Protein AF-A0A7C4AA23-F1 (afdb_monomer_lite)

Sequence (77 aa):
MVSNLKLTGIIWDKKEYVALVEAPDGLGYVLKVNDRIGTSSRVARISSDSVVFEVKEKPYLPDSRIREVVLKLKKEE

Structure (mmCIF, N/CA/C/O backbone):
data_AF-A0A7C4AA23-F1
#
_entry.id   AF-A0A7C4AA23-F1
#
loop_
_atom_site.group_PDB
_atom_site.id
_atom_site.type_symbol
_atom_site.label_atom_id
_atom_site.label_alt_id
_atom_site.label_comp_id
_atom_site.label_asym_id
_atom_site.label_entity_id
_atom_site.label_seq_id
_atom_site.pdbx_PDB_ins_code
_atom_site.Cartn_x
_atom_site.Cartn_y
_atom_site.Cartn_z
_atom_site.occupancy
_atom_site.B_iso_or_equiv
_atom_site.auth_seq_id
_atom_site.auth_comp_id
_atom_site.auth_asym_id
_atom_site.auth_atom_id
_atom_site.pdbx_PDB_model_num
ATOM 1 N N . MET A 1 1 ? 9.129 -7.332 -9.572 1.00 48.47 1 MET A N 1
ATOM 2 C CA . MET A 1 1 ? 7.924 -6.818 -10.266 1.00 48.47 1 MET A CA 1
ATOM 3 C C . MET A 1 1 ? 6.842 -6.634 -9.213 1.00 48.47 1 MET A C 1
ATOM 5 O O . MET A 1 1 ? 6.589 -7.586 -8.489 1.00 48.47 1 MET A O 1
ATOM 9 N N . VAL A 1 2 ? 6.239 -5.446 -9.084 1.00 56.03 2 VAL A N 1
ATOM 10 C CA . VAL A 1 2 ? 5.176 -5.171 -8.084 1.00 56.03 2 VAL A CA 1
ATOM 11 C C . VAL A 1 2 ? 3.908 -6.019 -8.278 1.00 56.03 2 VAL A C 1
ATOM 13 O O . VAL A 1 2 ? 3.050 -6.055 -7.409 1.00 56.03 2 VAL A O 1
ATOM 16 N N . SER A 1 3 ? 3.818 -6.743 -9.395 1.00 57.97 3 SER A N 1
ATOM 17 C CA . SER A 1 3 ? 2.724 -7.643 -9.771 1.00 57.97 3 SER A CA 1
ATOM 18 C C . SER A 1 3 ? 2.495 -8.817 -8.811 1.00 57.97 3 SER A C 1
ATOM 20 O O . SER A 1 3 ? 1.396 -9.354 -8.795 1.00 57.97 3 SER A O 1
ATOM 22 N N . ASN A 1 4 ? 3.504 -9.205 -8.021 1.00 65.88 4 ASN A N 1
ATOM 23 C CA . ASN A 1 4 ? 3.398 -10.315 -7.064 1.00 65.88 4 ASN A CA 1
ATOM 24 C C . ASN A 1 4 ? 3.077 -9.864 -5.631 1.00 65.88 4 ASN A C 1
ATOM 26 O O . ASN A 1 4 ? 3.031 -10.701 -4.737 1.00 65.88 4 ASN A O 1
ATOM 30 N N . LEU A 1 5 ? 2.888 -8.562 -5.393 1.00 73.88 5 LEU A N 1
ATOM 31 C CA . LEU A 1 5 ? 2.470 -8.065 -4.084 1.00 73.88 5 LEU A CA 1
ATOM 32 C C . LEU A 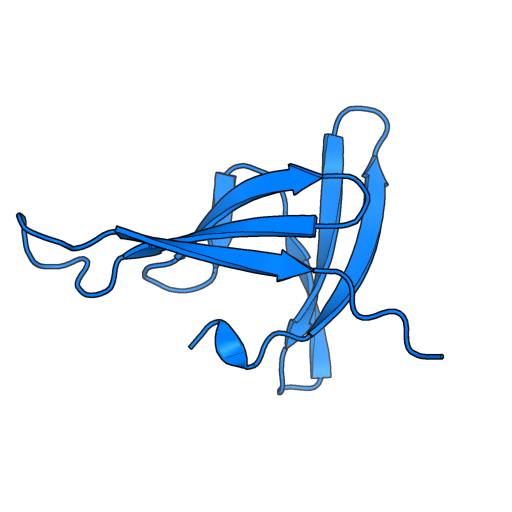1 5 ? 0.959 -8.244 -3.943 1.00 73.88 5 LEU A C 1
ATOM 34 O O . LEU A 1 5 ? 0.189 -7.713 -4.747 1.00 73.88 5 LEU A O 1
ATOM 38 N N . LYS A 1 6 ? 0.528 -8.975 -2.914 1.00 79.00 6 LYS A N 1
ATOM 39 C CA . LYS A 1 6 ? -0.892 -9.129 -2.589 1.00 79.00 6 LYS A CA 1
ATOM 40 C C . LYS A 1 6 ? -1.270 -8.035 -1.598 1.00 79.00 6 LYS A C 1
ATOM 42 O O . LYS A 1 6 ? -0.745 -7.997 -0.492 1.00 79.00 6 LYS A O 1
ATOM 47 N N . LEU A 1 7 ? -2.158 -7.119 -1.975 1.00 81.44 7 LEU A N 1
ATOM 48 C CA . LEU A 1 7 ? -2.719 -6.169 -1.012 1.00 81.44 7 LEU A CA 1
ATOM 49 C C . LEU A 1 7 ? -3.630 -6.946 -0.062 1.00 81.44 7 LEU A C 1
ATOM 51 O O . LEU A 1 7 ? -4.653 -7.470 -0.493 1.00 81.44 7 LEU A O 1
ATOM 55 N N . THR A 1 8 ? -3.208 -7.058 1.196 1.00 83.19 8 THR A N 1
ATOM 56 C CA . THR A 1 8 ? -3.891 -7.839 2.235 1.00 83.19 8 THR A CA 1
ATOM 57 C C . THR A 1 8 ? -4.821 -6.967 3.076 1.00 83.19 8 THR A C 1
ATOM 59 O O . THR A 1 8 ? -5.843 -7.428 3.575 1.00 83.19 8 THR A O 1
ATOM 62 N N . GLY A 1 9 ? -4.531 -5.668 3.183 1.00 83.69 9 GLY A N 1
ATOM 63 C CA . GLY A 1 9 ? -5.386 -4.750 3.922 1.00 83.69 9 GLY A CA 1
ATOM 64 C C . GLY A 1 9 ? -5.071 -3.290 3.657 1.00 83.69 9 GLY A C 1
ATOM 65 O O . GLY A 1 9 ? -4.027 -2.946 3.109 1.00 83.69 9 GLY A O 1
ATOM 66 N N . ILE A 1 10 ? -5.984 -2.421 4.075 1.00 86.75 10 ILE A N 1
ATOM 67 C CA . ILE A 1 10 ? -5.756 -0.981 4.148 1.00 86.75 10 ILE A CA 1
ATOM 68 C C . ILE A 1 10 ? -6.174 -0.537 5.543 1.00 86.75 10 ILE A C 1
ATOM 70 O O . ILE A 1 10 ? -7.285 -0.803 5.995 1.00 86.75 10 ILE A O 1
ATOM 74 N N . ILE A 1 11 ? -5.251 0.107 6.236 1.00 86.38 11 ILE A N 1
ATOM 75 C CA . ILE A 1 11 ? -5.420 0.630 7.580 1.00 86.38 11 ILE A CA 1
ATOM 76 C C . ILE A 1 11 ? -5.631 2.138 7.459 1.00 86.38 11 ILE A C 1
ATOM 78 O O . ILE A 1 11 ? -4.982 2.812 6.662 1.00 86.38 11 ILE A O 1
ATOM 82 N N . TRP A 1 12 ? -6.543 2.682 8.252 1.00 83.50 12 TRP A N 1
ATOM 83 C CA . TRP A 1 12 ? -6.642 4.122 8.449 1.00 83.50 12 TRP A CA 1
ATOM 84 C C . TRP A 1 12 ? -5.848 4.483 9.699 1.00 83.50 12 TRP A C 1
ATOM 86 O O . TRP A 1 12 ? -6.295 4.235 10.820 1.00 83.50 12 TRP A O 1
ATOM 96 N N . ASP A 1 13 ? -4.644 5.018 9.507 1.00 79.12 13 ASP A N 1
ATOM 97 C CA . ASP A 1 13 ? -3.928 5.683 10.587 1.00 79.12 13 ASP A CA 1
ATOM 98 C C . ASP A 1 13 ? -4.535 7.079 10.768 1.00 79.12 13 ASP A C 1
ATOM 100 O O . ASP A 1 13 ? -5.004 7.683 9.805 1.00 79.12 13 ASP A O 1
ATOM 104 N N . LYS A 1 14 ? -4.549 7.618 11.993 1.00 75.62 14 LYS A N 1
ATOM 105 C CA . LYS A 1 14 ? -5.282 8.852 12.360 1.00 75.62 14 LYS A CA 1
ATOM 106 C C . LYS A 1 14 ? -5.005 10.066 11.453 1.00 75.62 14 LYS A C 1
ATOM 108 O O . LYS A 1 14 ? -5.750 11.043 11.523 1.00 75.62 14 LYS A O 1
ATOM 113 N N . LYS A 1 15 ? -3.941 10.027 10.645 1.00 79.69 15 LYS A N 1
ATOM 114 C CA . LYS A 1 15 ? -3.549 11.056 9.677 1.00 79.69 15 LYS A CA 1
ATOM 115 C C . LYS A 1 15 ? -3.574 10.621 8.206 1.00 79.69 15 LYS A C 1
ATOM 117 O O . LYS A 1 15 ? -3.615 11.499 7.347 1.00 79.69 15 LYS A O 1
ATOM 122 N N . GLU A 1 16 ? -3.518 9.325 7.894 1.00 84.06 16 GLU A N 1
ATOM 123 C CA . GLU A 1 16 ? -3.305 8.832 6.526 1.00 84.06 16 GLU A CA 1
ATOM 124 C C . GLU A 1 16 ? -3.746 7.370 6.329 1.00 84.06 16 GLU A C 1
ATOM 126 O O . GLU A 1 16 ? -3.726 6.560 7.254 1.00 84.06 16 GLU A O 1
ATOM 131 N N . TYR A 1 17 ? -4.112 7.007 5.095 1.00 86.25 17 TYR A N 1
ATOM 132 C CA . TYR A 1 17 ? -4.311 5.601 4.736 1.00 86.25 17 TYR A CA 1
ATOM 133 C C . TYR A 1 17 ? -2.953 4.913 4.567 1.00 86.25 17 TYR A C 1
ATOM 135 O O . TYR A 1 17 ? -2.080 5.411 3.857 1.00 86.25 17 TYR A O 1
ATOM 143 N N . VAL A 1 18 ? -2.815 3.739 5.172 1.00 88.25 18 VAL A N 1
ATOM 144 C CA . VAL A 1 18 ? -1.657 2.848 5.083 1.00 88.25 18 VAL A CA 1
ATOM 145 C C . VAL A 1 18 ? -2.087 1.557 4.406 1.00 88.25 18 VAL A C 1
ATOM 147 O O . VAL A 1 18 ? -3.083 0.955 4.785 1.00 88.25 18 VAL A O 1
ATOM 150 N N . ALA A 1 19 ? -1.345 1.111 3.405 1.00 87.25 19 ALA A N 1
ATOM 151 C CA . ALA A 1 19 ? -1.632 -0.119 2.685 1.00 87.25 19 ALA A CA 1
ATOM 152 C C . ALA A 1 19 ? -0.759 -1.253 3.211 1.00 87.25 19 ALA A C 1
ATOM 154 O O . ALA A 1 19 ? 0.454 -1.111 3.294 1.00 87.25 19 ALA A O 1
ATOM 155 N N . LEU A 1 20 ? -1.358 -2.388 3.540 1.00 87.69 20 LEU A N 1
ATOM 156 C CA . LEU A 1 20 ? -0.653 -3.585 3.968 1.00 87.69 20 LEU A CA 1
ATOM 157 C C . LEU A 1 20 ? -0.564 -4.535 2.779 1.00 87.69 20 LEU A C 1
ATOM 159 O O . LEU A 1 20 ? -1.584 -4.991 2.260 1.00 87.69 20 LEU A O 1
ATOM 163 N N . VAL A 1 21 ? 0.654 -4.808 2.328 1.00 85.50 21 VAL A N 1
ATOM 164 C CA . VAL A 1 21 ? 0.923 -5.725 1.222 1.00 85.50 21 VAL A CA 1
ATOM 165 C C . VAL A 1 21 ? 1.737 -6.907 1.714 1.00 85.50 21 VAL A C 1
ATOM 167 O O . VAL A 1 21 ? 2.616 -6.758 2.551 1.00 85.50 21 VAL A O 1
ATOM 170 N N . GLU A 1 22 ? 1.470 -8.080 1.174 1.00 84.00 22 GLU A N 1
ATOM 171 C CA . GLU A 1 22 ? 2.257 -9.281 1.399 1.00 84.00 22 GLU A CA 1
ATOM 172 C C . GLU A 1 22 ? 3.138 -9.523 0.172 1.00 84.00 22 GLU A C 1
ATOM 174 O O . GLU A 1 22 ? 2.660 -9.547 -0.969 1.00 84.00 22 GLU A O 1
ATOM 179 N N . ALA A 1 23 ? 4.443 -9.636 0.403 1.00 80.62 23 ALA A N 1
ATOM 180 C CA . ALA A 1 23 ? 5.397 -10.071 -0.603 1.00 80.62 23 ALA A CA 1
ATOM 181 C C . ALA A 1 23 ? 5.287 -11.583 -0.832 1.00 80.62 23 ALA A C 1
ATOM 183 O O . ALA A 1 23 ? 4.929 -12.315 0.089 1.00 80.62 23 ALA A O 1
ATOM 184 N N . PRO A 1 24 ? 5.659 -12.079 -2.026 1.00 72.31 24 PRO A N 1
ATOM 185 C CA . PRO A 1 24 ? 5.684 -13.517 -2.298 1.00 72.31 24 PRO A CA 1
ATOM 186 C C . PRO A 1 24 ? 6.638 -14.291 -1.373 1.00 72.31 24 PRO A C 1
ATOM 188 O O . PRO A 1 24 ? 6.494 -15.499 -1.229 1.00 72.31 24 PRO A O 1
ATOM 191 N N . ASP A 1 25 ? 7.578 -13.604 -0.721 1.00 77.81 25 ASP A N 1
ATOM 192 C CA . ASP A 1 25 ? 8.450 -14.144 0.327 1.00 77.81 25 ASP A CA 1
ATOM 193 C C . ASP A 1 25 ? 7.716 -14.420 1.660 1.00 77.81 25 ASP A C 1
ATOM 195 O O . ASP A 1 25 ? 8.335 -14.866 2.623 1.00 77.81 25 ASP A O 1
ATOM 199 N N . GLY A 1 26 ? 6.410 -14.134 1.750 1.00 79.44 26 GLY A N 1
ATOM 200 C CA . GLY A 1 26 ? 5.602 -14.289 2.967 1.00 79.44 26 GLY A CA 1
ATOM 201 C C . GLY A 1 26 ? 5.782 -13.157 3.983 1.00 79.44 26 GLY A C 1
ATOM 202 O O . GLY A 1 26 ? 5.273 -13.232 5.100 1.00 79.44 26 GLY A O 1
ATOM 203 N N . LEU A 1 27 ? 6.513 -12.101 3.615 1.00 80.56 27 LEU A N 1
ATOM 204 C CA . LEU A 1 27 ? 6.729 -10.930 4.460 1.00 80.56 27 LEU A CA 1
ATOM 205 C C . LEU A 1 27 ? 5.660 -9.866 4.199 1.00 80.56 27 LEU A C 1
ATOM 207 O O . LEU A 1 27 ? 5.454 -9.432 3.064 1.00 80.56 27 LEU A O 1
ATOM 211 N N . GLY A 1 28 ? 5.010 -9.415 5.270 1.00 83.69 28 GLY A N 1
ATOM 212 C CA . GLY A 1 28 ? 4.094 -8.279 5.246 1.00 83.69 28 GLY A CA 1
ATOM 213 C C . GLY A 1 28 ? 4.844 -6.947 5.303 1.00 83.69 28 GLY A C 1
ATOM 214 O O . GLY A 1 28 ? 5.660 -6.723 6.195 1.00 83.69 28 GLY A O 1
ATOM 215 N N . TYR A 1 29 ? 4.532 -6.041 4.382 1.00 83.50 29 TYR A N 1
ATOM 216 C CA . TYR A 1 29 ? 5.047 -4.678 4.321 1.00 83.50 29 TYR A CA 1
ATOM 217 C C . TYR A 1 29 ? 3.909 -3.670 4.455 1.00 83.50 29 TYR A C 1
ATOM 219 O O . TYR A 1 29 ? 2.816 -3.855 3.920 1.00 83.50 29 TYR A O 1
ATOM 227 N N . VAL A 1 30 ? 4.186 -2.568 5.148 1.00 86.69 30 VAL A N 1
ATOM 228 C CA . VAL A 1 30 ? 3.263 -1.439 5.278 1.00 86.69 30 VAL A CA 1
ATOM 229 C C . VAL A 1 30 ? 3.746 -0.316 4.374 1.00 86.69 30 VAL A C 1
ATOM 231 O O . VAL A 1 30 ? 4.867 0.162 4.515 1.00 86.69 30 VAL A O 1
ATOM 234 N N . LEU A 1 31 ? 2.889 0.112 3.460 1.00 86.44 31 LEU A N 1
ATOM 235 C CA . LEU A 1 31 ? 3.154 1.137 2.467 1.00 86.44 31 LEU A CA 1
ATOM 236 C C . LEU A 1 31 ? 2.371 2.401 2.797 1.00 86.44 31 LEU A C 1
ATOM 238 O O . LEU A 1 31 ? 1.190 2.353 3.140 1.00 86.44 31 LEU A O 1
ATOM 242 N N . LYS A 1 32 ? 3.040 3.542 2.654 1.00 88.94 32 LYS A N 1
ATOM 243 C CA . LYS A 1 32 ? 2.489 4.884 2.867 1.00 88.94 32 LYS A CA 1
ATOM 244 C C . LYS A 1 32 ? 2.520 5.676 1.574 1.00 88.94 32 LYS A C 1
ATOM 246 O O . LYS A 1 32 ? 3.255 5.339 0.652 1.00 88.94 32 LYS A O 1
ATOM 251 N N . VAL A 1 33 ? 1.744 6.751 1.492 1.00 87.12 33 VAL A N 1
ATOM 252 C CA . VAL A 1 33 ? 1.842 7.675 0.354 1.00 87.12 33 VAL A CA 1
ATOM 253 C C . VAL A 1 33 ? 3.271 8.233 0.299 1.00 87.12 33 VAL A C 1
ATOM 255 O O . VAL A 1 33 ? 3.795 8.658 1.324 1.00 87.12 33 VAL A O 1
ATOM 258 N N . ASN A 1 34 ? 3.893 8.251 -0.886 1.00 85.81 34 ASN A N 1
ATOM 259 C CA . ASN A 1 34 ? 5.318 8.542 -1.132 1.00 85.81 34 ASN A CA 1
ATOM 260 C C . ASN A 1 34 ? 6.323 7.442 -0.756 1.00 85.81 34 ASN A C 1
ATOM 262 O O . ASN A 1 34 ? 7.519 7.624 -0.999 1.00 85.81 34 ASN A O 1
ATOM 266 N N . ASP A 1 35 ? 5.881 6.303 -0.224 1.00 86.25 35 ASP A N 1
ATOM 267 C CA . ASP A 1 35 ? 6.785 5.191 0.065 1.00 86.25 35 ASP A CA 1
ATOM 268 C C . ASP A 1 35 ? 7.329 4.563 -1.233 1.00 86.25 35 ASP A C 1
ATOM 270 O O . ASP A 1 35 ? 6.648 4.552 -2.266 1.00 86.25 35 ASP A O 1
ATOM 274 N N . ARG A 1 36 ? 8.578 4.084 -1.220 1.00 82.12 36 ARG A N 1
ATOM 275 C CA . ARG A 1 36 ? 9.259 3.520 -2.399 1.00 82.12 36 ARG A CA 1
ATOM 276 C C . ARG A 1 36 ? 9.273 1.998 -2.330 1.00 82.12 36 ARG A C 1
ATOM 278 O O . ARG A 1 36 ? 9.889 1.415 -1.447 1.00 82.12 36 ARG A O 1
ATOM 285 N N . ILE A 1 37 ? 8.676 1.362 -3.336 1.00 77.19 37 ILE A N 1
ATOM 286 C CA . ILE A 1 37 ? 8.605 -0.093 -3.460 1.00 77.19 37 ILE A CA 1
ATOM 287 C C . ILE A 1 37 ? 9.641 -0.550 -4.485 1.00 77.19 37 ILE A C 1
ATOM 289 O O . ILE A 1 37 ? 9.474 -0.409 -5.704 1.00 77.19 37 ILE A O 1
ATOM 293 N N . GLY A 1 38 ? 10.724 -1.128 -3.973 1.00 72.00 38 GLY A N 1
ATOM 294 C CA . GLY A 1 38 ? 11.867 -1.538 -4.780 1.00 72.00 38 GLY A CA 1
ATOM 295 C C . GLY A 1 38 ? 12.581 -0.348 -5.433 1.00 72.00 38 GLY A C 1
ATOM 296 O O . GLY A 1 38 ? 12.511 0.787 -4.970 1.00 72.00 38 GLY A O 1
ATOM 297 N N . THR A 1 39 ? 13.287 -0.606 -6.534 1.00 70.12 39 THR A N 1
ATOM 298 C CA . THR A 1 39 ? 14.209 0.369 -7.148 1.00 70.12 39 THR A CA 1
ATOM 299 C C . THR A 1 39 ? 13.519 1.385 -8.064 1.00 70.12 39 THR A C 1
ATOM 301 O O . THR A 1 39 ? 14.112 2.398 -8.431 1.00 70.12 39 THR A O 1
ATOM 304 N N . SER A 1 40 ? 12.279 1.128 -8.488 1.00 76.56 40 SER A N 1
ATOM 305 C CA . SER A 1 40 ? 11.632 1.918 -9.551 1.00 76.56 40 SER A CA 1
ATOM 306 C C . SER A 1 40 ? 10.156 2.214 -9.321 1.00 76.56 40 SER A C 1
ATOM 308 O O . SER A 1 40 ? 9.545 2.850 -10.174 1.00 76.56 40 SER A O 1
ATOM 310 N N . SER A 1 41 ? 9.580 1.802 -8.192 1.00 82.19 41 SER A N 1
ATOM 311 C CA . SER A 1 41 ? 8.158 2.019 -7.910 1.00 82.19 41 SER A CA 1
ATOM 312 C C . SER A 1 41 ? 7.976 2.888 -6.675 1.00 82.19 41 SER A C 1
ATOM 314 O O . SER A 1 41 ? 8.778 2.829 -5.744 1.00 82.19 41 SER A O 1
ATOM 316 N N . ARG A 1 42 ? 6.915 3.689 -6.645 1.00 87.44 42 ARG A N 1
ATOM 317 C CA . ARG A 1 42 ? 6.497 4.434 -5.453 1.00 87.44 42 ARG A CA 1
ATOM 318 C C . ARG A 1 42 ? 4.986 4.454 -5.314 1.00 87.44 42 ARG A C 1
ATOM 320 O O . ARG A 1 42 ? 4.271 4.314 -6.303 1.00 87.44 42 ARG A O 1
ATOM 327 N N . VAL A 1 43 ? 4.508 4.682 -4.102 1.00 88.75 43 VAL A N 1
ATOM 328 C CA . VAL A 1 43 ? 3.093 4.931 -3.842 1.00 88.75 43 VAL A CA 1
ATOM 329 C C . VAL A 1 43 ? 2.753 6.363 -4.223 1.00 88.75 43 VAL A C 1
ATOM 331 O O . VAL A 1 43 ? 3.250 7.309 -3.611 1.00 88.75 43 VAL A O 1
ATOM 334 N N . ALA A 1 44 ? 1.866 6.518 -5.197 1.00 88.56 44 ALA A N 1
ATOM 335 C CA . ALA A 1 44 ? 1.322 7.814 -5.574 1.00 88.56 44 ALA A CA 1
ATOM 336 C C . ALA A 1 44 ? 0.162 8.212 -4.660 1.00 88.56 44 ALA A C 1
ATOM 338 O O . ALA A 1 44 ? 0.062 9.360 -4.228 1.00 88.56 44 ALA A O 1
ATOM 339 N N . ARG A 1 45 ? -0.725 7.257 -4.349 1.00 87.75 45 ARG A N 1
ATOM 340 C CA . ARG A 1 45 ? -1.911 7.503 -3.523 1.00 87.75 45 ARG A CA 1
ATOM 341 C C . ARG A 1 45 ? -2.421 6.223 -2.873 1.00 87.75 45 ARG A C 1
ATOM 343 O O . ARG A 1 45 ? -2.370 5.160 -3.479 1.00 87.75 45 ARG A O 1
ATOM 350 N N . ILE A 1 46 ? -2.971 6.348 -1.670 1.00 88.31 46 ILE A N 1
ATOM 351 C CA . ILE A 1 46 ? -3.680 5.273 -0.972 1.00 88.31 46 ILE A CA 1
ATOM 352 C C . ILE A 1 46 ? -5.109 5.752 -0.706 1.00 88.31 46 ILE A C 1
ATOM 354 O O . ILE A 1 46 ? -5.320 6.860 -0.210 1.00 88.31 46 ILE A O 1
ATOM 358 N N . SER A 1 47 ? -6.080 4.926 -1.072 1.00 86.25 47 SER A N 1
ATOM 359 C CA . SER A 1 47 ? -7.508 5.082 -0.793 1.00 86.25 47 SER A CA 1
ATOM 360 C C . SER A 1 47 ? -7.985 3.928 0.087 1.00 86.25 47 SER A C 1
ATOM 362 O O . SER A 1 47 ? -7.263 2.960 0.269 1.00 86.25 47 SER A O 1
ATOM 364 N N . SER A 1 48 ? -9.208 3.999 0.608 1.00 83.00 48 SER A N 1
ATOM 365 C CA . SER A 1 48 ? -9.769 3.006 1.539 1.00 83.00 48 SER A CA 1
ATOM 366 C C . SER A 1 48 ? -9.884 1.574 0.993 1.00 83.00 48 SER A C 1
ATOM 368 O O . SER A 1 48 ? -9.938 0.639 1.782 1.00 83.00 48 SER A O 1
ATOM 370 N N . ASP A 1 49 ? -9.906 1.397 -0.330 1.00 83.88 49 ASP A N 1
ATOM 371 C CA . ASP A 1 49 ? -10.028 0.090 -1.006 1.00 83.88 49 ASP A CA 1
ATOM 372 C C . ASP A 1 49 ? -8.953 -0.134 -2.091 1.00 83.88 49 ASP A C 1
ATOM 374 O O . ASP A 1 49 ? -8.837 -1.199 -2.694 1.00 83.88 49 ASP A O 1
ATOM 378 N N . SER A 1 50 ? -8.146 0.879 -2.397 1.00 83.94 50 SER A N 1
ATOM 379 C CA . SER A 1 50 ? -7.256 0.840 -3.558 1.00 83.94 50 SER A CA 1
ATOM 380 C C . SER A 1 50 ? -5.969 1.600 -3.306 1.00 83.94 50 SER A C 1
ATOM 382 O O . SER A 1 50 ? -5.956 2.628 -2.634 1.00 83.94 50 SER A O 1
ATOM 384 N N . VAL A 1 51 ? -4.888 1.128 -3.912 1.00 87.75 51 VAL A N 1
ATOM 385 C CA . VAL A 1 51 ? -3.569 1.751 -3.844 1.00 87.75 51 VAL A CA 1
ATOM 386 C C . VAL A 1 51 ? -3.078 2.029 -5.251 1.00 87.75 51 VAL A C 1
ATOM 388 O O . VAL A 1 51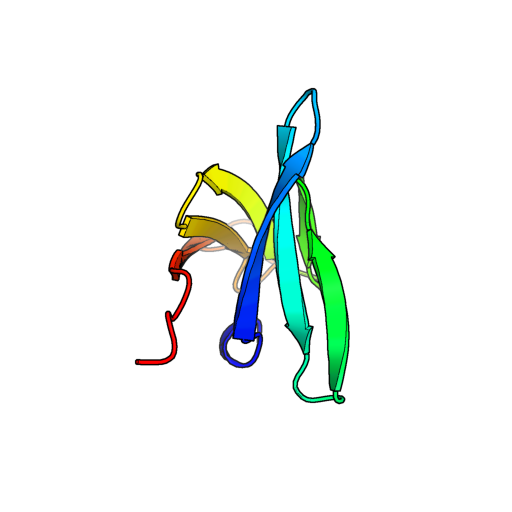 ? -3.097 1.151 -6.109 1.00 87.75 51 VAL A O 1
ATOM 391 N N . VAL A 1 52 ? -2.640 3.257 -5.494 1.00 88.44 52 VAL A N 1
ATOM 392 C CA . VAL A 1 52 ? -2.080 3.690 -6.771 1.00 88.44 52 VAL A CA 1
ATOM 393 C C . VAL A 1 52 ? -0.569 3.748 -6.641 1.00 88.44 52 VAL A C 1
ATOM 395 O O . VAL A 1 52 ? -0.024 4.491 -5.820 1.00 88.44 52 VAL A O 1
ATOM 398 N N . PHE A 1 53 ? 0.103 2.975 -7.480 1.00 87.0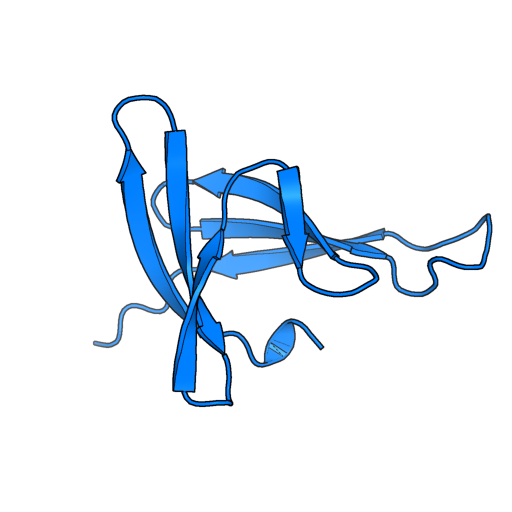6 53 PHE A N 1
ATOM 399 C CA . PHE A 1 53 ? 1.550 2.913 -7.575 1.00 87.06 53 PHE A CA 1
ATOM 400 C C . PHE A 1 53 ? 2.014 3.534 -8.883 1.00 87.06 53 PHE A C 1
ATOM 402 O O . PHE A 1 53 ? 1.514 3.188 -9.944 1.00 87.06 53 PHE A O 1
ATOM 409 N N . GLU A 1 54 ? 3.020 4.391 -8.831 1.00 87.69 54 GLU A N 1
ATOM 410 C CA . GLU A 1 54 ? 3.761 4.815 -10.014 1.00 87.69 54 GLU A CA 1
ATOM 411 C C . GLU A 1 54 ? 4.992 3.926 -10.166 1.00 87.69 54 GLU A C 1
ATOM 413 O O . GLU A 1 54 ? 5.886 3.934 -9.317 1.00 87.69 54 GLU A O 1
ATOM 418 N N . VAL A 1 55 ? 5.065 3.180 -11.263 1.00 85.06 55 VAL A N 1
ATOM 419 C CA . VAL A 1 55 ? 6.202 2.330 -11.615 1.00 85.06 55 VAL A CA 1
ATOM 420 C C . VAL A 1 55 ? 6.947 2.965 -12.781 1.00 85.06 55 VAL A C 1
ATOM 422 O O . VAL A 1 55 ? 6.403 3.125 -13.870 1.00 85.06 55 VAL A O 1
ATOM 425 N N . LYS A 1 56 ? 8.217 3.305 -12.582 1.00 83.38 56 LYS A N 1
ATOM 426 C CA . LYS A 1 56 ? 9.120 3.698 -13.666 1.00 83.38 56 LYS A CA 1
ATOM 427 C C . LYS A 1 56 ? 9.673 2.443 -14.319 1.00 83.38 56 LYS A C 1
ATOM 429 O O . LYS A 1 56 ? 10.383 1.677 -13.679 1.00 83.38 56 LYS A O 1
ATOM 434 N N . GLU A 1 57 ? 9.376 2.240 -15.597 1.00 69.19 57 GLU A N 1
ATOM 435 C CA . GLU A 1 57 ? 9.820 1.029 -16.295 1.00 69.19 57 GLU A CA 1
ATOM 436 C C . GLU A 1 57 ? 11.343 1.023 -16.532 1.00 69.19 57 GLU A C 1
ATOM 438 O O . GLU A 1 57 ? 11.955 -0.041 -16.577 1.00 69.19 57 GLU A O 1
ATOM 443 N N . LYS A 1 58 ? 11.979 2.202 -16.648 1.00 70.81 58 LYS A N 1
ATOM 444 C CA . LYS A 1 58 ? 13.417 2.319 -16.945 1.00 70.81 58 LYS A CA 1
ATOM 445 C C . LYS A 1 58 ? 14.115 3.471 -16.209 1.00 70.81 58 LYS A C 1
ATOM 447 O O . LYS A 1 58 ? 14.594 4.377 -16.874 1.00 70.81 58 LYS A O 1
ATOM 452 N N . PRO A 1 59 ? 14.284 3.440 -14.875 1.00 64.38 59 PRO A N 1
ATOM 453 C CA . PRO A 1 59 ? 14.758 4.590 -14.080 1.00 64.38 59 PRO A CA 1
ATOM 454 C C . PRO A 1 59 ? 16.077 5.248 -14.543 1.00 64.38 59 PRO A C 1
ATOM 456 O O . PRO A 1 59 ? 16.349 6.375 -14.144 1.00 64.38 59 PRO A O 1
ATOM 459 N N . TYR A 1 60 ? 16.877 4.571 -15.373 1.00 66.25 60 TYR A N 1
ATOM 460 C CA . TYR A 1 60 ? 18.136 5.050 -15.952 1.00 66.25 60 TYR A CA 1
ATOM 461 C C . TYR A 1 60 ? 17.985 5.875 -17.243 1.00 66.25 60 TYR A C 1
ATOM 463 O O . TYR A 1 60 ? 18.969 6.433 -17.716 1.00 66.25 60 TYR A O 1
ATOM 471 N N . LEU A 1 61 ? 16.789 5.943 -17.837 1.00 70.50 61 LEU A N 1
ATOM 472 C CA . LEU A 1 61 ? 16.538 6.680 -19.078 1.00 70.50 61 LEU A CA 1
ATOM 473 C C . LEU A 1 61 ? 15.708 7.946 -18.812 1.00 70.50 61 LEU A C 1
ATOM 475 O O . LEU A 1 61 ? 14.712 7.867 -18.082 1.00 70.50 61 LEU A O 1
ATOM 479 N N . PRO A 1 62 ? 16.060 9.089 -19.435 1.00 64.81 62 PRO A N 1
ATOM 480 C CA . PRO A 1 62 ? 15.326 10.346 -19.271 1.00 64.81 62 PRO A CA 1
ATOM 481 C C . PRO A 1 62 ? 13.882 10.259 -19.800 1.00 64.81 62 PRO A C 1
ATOM 483 O O . PRO A 1 62 ? 12.986 10.844 -19.202 1.00 64.81 62 PRO A O 1
ATOM 486 N N . ASP A 1 63 ? 13.634 9.436 -20.824 1.00 66.19 63 ASP A N 1
ATOM 487 C CA . ASP A 1 63 ? 12.315 9.183 -21.437 1.00 66.19 63 ASP A CA 1
ATOM 488 C C . ASP A 1 63 ? 11.576 7.984 -20.805 1.00 66.19 6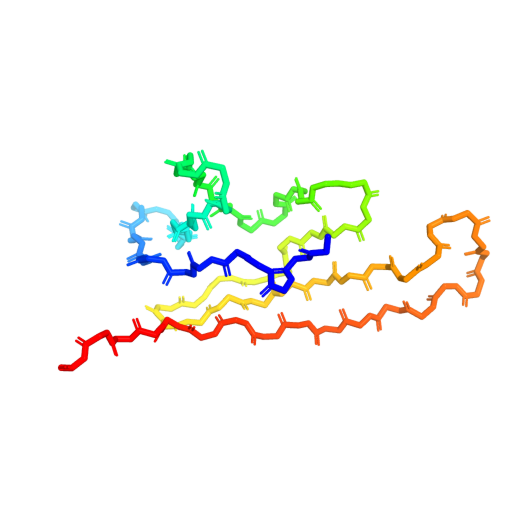3 ASP A C 1
ATOM 490 O O . ASP A 1 63 ? 10.941 7.149 -21.458 1.00 66.19 63 ASP A O 1
ATOM 494 N N . SER A 1 64 ? 11.716 7.829 -19.490 1.00 65.88 64 SER A N 1
ATOM 495 C CA . SER A 1 64 ? 11.070 6.739 -18.761 1.00 65.88 64 SER A CA 1
ATOM 496 C C . SER A 1 64 ? 9.556 6.857 -18.786 1.00 65.88 64 SER A C 1
ATOM 498 O O . SER A 1 64 ? 8.984 7.758 -18.174 1.00 65.88 64 SER A O 1
ATOM 500 N N . ARG A 1 65 ? 8.891 5.860 -19.375 1.00 75.75 65 ARG A N 1
ATOM 501 C CA . ARG A 1 65 ? 7.450 5.679 -19.199 1.00 75.75 65 ARG A CA 1
ATOM 502 C C . ARG A 1 65 ? 7.149 5.357 -17.736 1.00 75.75 65 ARG A C 1
ATOM 504 O O . ARG A 1 65 ? 7.630 4.359 -17.191 1.00 75.75 65 ARG A O 1
ATOM 511 N N . ILE A 1 66 ? 6.358 6.224 -17.113 1.00 80.69 66 ILE A N 1
ATOM 512 C CA . ILE A 1 66 ? 5.732 5.973 -15.816 1.00 80.69 66 ILE A CA 1
ATOM 513 C C . ILE A 1 66 ? 4.449 5.193 -16.102 1.00 80.69 66 ILE A C 1
ATOM 515 O O . ILE A 1 66 ? 3.617 5.631 -16.893 1.00 80.69 66 ILE A O 1
ATOM 519 N N . ARG A 1 67 ? 4.308 4.019 -15.492 1.00 82.06 67 ARG A N 1
ATOM 520 C CA . ARG A 1 67 ? 3.076 3.231 -15.511 1.00 82.06 67 ARG A CA 1
ATOM 521 C C . ARG A 1 67 ? 2.413 3.345 -14.157 1.00 82.06 67 ARG A C 1
ATOM 523 O O . ARG A 1 67 ? 3.007 2.989 -13.143 1.00 82.06 67 ARG A O 1
ATOM 530 N N . GLU A 1 68 ? 1.179 3.816 -14.155 1.00 82.12 68 GLU A N 1
ATOM 531 C CA . GLU A 1 68 ? 0.339 3.775 -12.969 1.00 82.12 68 GLU A CA 1
ATOM 532 C C . GLU A 1 68 ? -0.269 2.377 -12.843 1.00 82.12 68 GLU A C 1
ATOM 534 O O . GLU A 1 68 ? -0.941 1.878 -13.746 1.00 82.12 68 GLU A O 1
ATOM 539 N N . VAL A 1 69 ? 0.013 1.716 -11.727 1.00 83.88 69 VAL A N 1
ATOM 540 C CA . VAL A 1 69 ? -0.525 0.410 -11.368 1.00 83.88 69 VAL A CA 1
ATOM 541 C C . VAL A 1 69 ? -1.483 0.627 -10.213 1.00 83.88 69 VAL A C 1
ATOM 543 O O . VAL A 1 69 ? -1.076 1.004 -9.117 1.00 83.88 69 VAL A O 1
ATOM 546 N N . VAL A 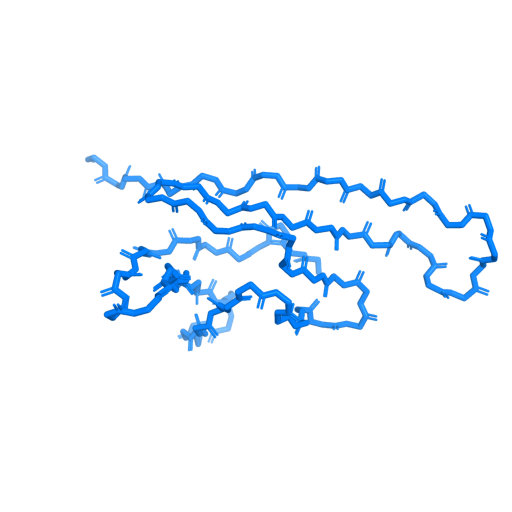1 70 ? -2.767 0.391 -10.460 1.00 84.81 70 VAL A N 1
ATOM 547 C CA . VAL A 1 70 ? -3.788 0.423 -9.414 1.00 84.81 70 VAL A CA 1
ATOM 548 C C . VAL A 1 70 ? -3.942 -0.984 -8.862 1.00 84.81 70 VAL A C 1
ATOM 550 O O . VAL A 1 70 ? -4.360 -1.898 -9.571 1.00 84.81 70 VAL A O 1
ATOM 553 N N . LEU A 1 71 ? -3.604 -1.152 -7.593 1.00 83.31 71 LEU A N 1
ATOM 554 C CA . LEU A 1 71 ? -3.758 -2.397 -6.865 1.00 83.31 71 LEU A CA 1
ATOM 555 C C . LEU A 1 71 ? -4.975 -2.252 -5.956 1.00 83.31 71 LEU A C 1
ATOM 557 O O . LEU A 1 71 ? -4.979 -1.463 -5.013 1.00 83.31 71 LEU A O 1
ATOM 561 N N . LYS A 1 72 ? -6.041 -2.971 -6.299 1.00 82.38 72 LYS A N 1
ATOM 562 C CA . LYS A 1 72 ? -7.267 -3.008 -5.502 1.00 82.38 72 LYS A CA 1
ATOM 563 C C . LYS A 1 72 ? -7.147 -4.064 -4.421 1.00 82.38 72 LYS A C 1
ATOM 565 O O . LYS A 1 72 ? -6.487 -5.086 -4.629 1.00 82.38 72 LYS A O 1
ATOM 570 N N . LEU A 1 73 ? -7.785 -3.820 -3.284 1.00 78.25 73 LEU A N 1
ATOM 571 C CA . LEU A 1 73 ? -7.829 -4.782 -2.198 1.00 78.25 73 LEU A CA 1
ATOM 572 C C . LEU A 1 73 ? -8.647 -5.980 -2.680 1.00 78.25 73 LEU A C 1
ATOM 574 O O . LEU A 1 73 ? -9.850 -5.877 -2.913 1.00 78.25 73 LEU A O 1
ATOM 578 N N . LYS A 1 74 ? -7.987 -7.124 -2.891 1.00 68.81 74 LYS A N 1
ATOM 579 C CA . LYS A 1 74 ? -8.701 -8.370 -3.168 1.00 68.81 74 LYS A CA 1
ATOM 580 C C . LYS A 1 74 ? -9.324 -8.815 -1.850 1.00 68.81 74 LYS A C 1
ATOM 582 O O . LYS A 1 74 ? -8.645 -9.411 -1.022 1.00 68.81 74 LYS A O 1
ATOM 587 N N . LYS A 1 75 ? -10.607 -8.506 -1.659 1.00 50.50 75 LYS A N 1
ATOM 588 C CA . LYS A 1 75 ? -11.433 -9.223 -0.689 1.00 50.50 75 LYS A CA 1
ATOM 589 C C . LYS A 1 75 ? -11.450 -10.683 -1.130 1.00 50.50 75 LYS A C 1
ATOM 591 O O . LYS A 1 75 ? -11.919 -10.985 -2.224 1.00 50.50 75 LYS A O 1
ATOM 596 N N . GLU A 1 76 ? -10.834 -11.549 -0.341 1.00 45.81 76 GLU A N 1
ATOM 597 C CA . GLU A 1 76 ? -11.093 -12.981 -0.440 1.00 45.81 76 GLU A CA 1
ATOM 598 C C . GLU A 1 76 ? -12.549 -13.164 0.025 1.00 45.81 76 GLU A C 1
ATOM 600 O O . GLU A 1 76 ? -12.903 -12.691 1.109 1.00 45.81 76 GLU A O 1
ATOM 605 N N . GLU A 1 77 ? -13.401 -13.676 -0.865 1.00 34.47 77 GLU A N 1
ATOM 606 C CA . GLU A 1 77 ? -14.818 -13.995 -0.621 1.00 34.47 77 GLU A CA 1
ATOM 607 C C . GLU A 1 77 ? -14.954 -15.480 -0.282 1.00 34.47 77 GLU A C 1
ATOM 609 O O . GLU A 1 77 ? -14.234 -16.285 -0.923 1.00 34.47 77 GLU A O 1
#

Radius of gyration: 12.62 Å; chains: 1; bounding box: 33×25×34 Å

pLDDT: mean 78.33, std 11.07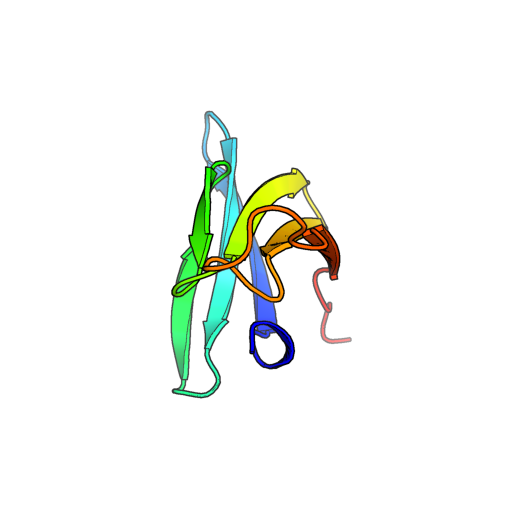, range [34.47, 88.94]

Foldseek 3Di:
DCVQWAFAAWDDDVVAIWTWTAHPVRDIDIAGQQDADPDFKHWPHDDRFKTWMWGFPCVPDPPTDTDIDIHGHPDPD

Secondary structure (DSSP, 8-state):
-GGG-EEEEEEEETTEEEEEEE-TTS-EEEE-TT-EETTTEEEEEE-SSEEEEEEES-TTSTTPPEEEEEEE-----